Protein AF-A0A1A8TQV2-F1 (afdb_monomer)

Mean predicted aligned error: 9.84 Å

Organism: NCBI:txid1792290

Sequence (62 aa):
MAIKKITAEQAKKLKSKTNWQEVDEITDEEIERAAKDDPDSALPTNEELDEFKPVKNKKEEK

Radius of gyration: 18.9 Å; Cα contacts (8 Å, |Δi|>4): 7; chains: 1; bounding box: 52×27×36 Å

pLDDT: mean 85.02, std 11.48, range [41.0, 96.31]

Foldseek 3Di:
DDDDDDDPVVVVVVPPPDDVVVVVPDDPVNVVVVLVPDPPRDDDDPVRVVVDDDDDDPPPDD

Solvent-accessible surface area (backbone atoms only — not comparable to full-atom values): 4362 Å² total; per-residue (Å²): 140,81,91,79,90,77,53,73,70,57,53,59,72,60,55,88,70,74,63,62,67,62,62,72,68,59,48,72,72,56,52,54,48,56,45,69,72,37,90,86,49,83,77,76,50,72,73,59,54,72,68,64,71,83,80,79,74,93,80,80,82,129

Secondary structure (DSSP, 8-state):
-------HHHHHHHTT---HHHHHH--HHHHHHHHHH-TT--PPPHHHHHHPPPPPPS----

Structure (mmCIF, N/CA/C/O backbone):
data_AF-A0A1A8TQV2-F1
#
_entry.id   AF-A0A1A8TQV2-F1
#
loop_
_atom_site.group_PDB
_atom_site.id
_atom_site.type_symbol
_atom_site.label_atom_id
_atom_site.label_alt_id
_atom_site.label_comp_id
_atom_site.label_asym_id
_atom_site.label_entity_id
_atom_site.label_seq_id
_atom_site.pdbx_PDB_ins_code
_atom_site.Cartn_x
_atom_site.Cartn_y
_atom_site.Cartn_z
_atom_site.occupancy
_atom_site.B_iso_or_equiv
_atom_site.auth_seq_id
_atom_site.auth_comp_id
_atom_site.auth_asym_id
_atom_site.auth_atom_id
_atom_site.pdbx_PDB_model_num
ATOM 1 N N . MET A 1 1 ? -20.729 9.687 -4.562 1.00 49.72 1 MET A N 1
ATOM 2 C CA . MET A 1 1 ? -20.179 9.429 -3.211 1.00 49.72 1 MET A CA 1
ATOM 3 C C . MET A 1 1 ? -21.205 9.830 -2.159 1.00 49.72 1 MET A C 1
ATOM 5 O O . MET A 1 1 ? -21.790 10.897 -2.289 1.00 49.72 1 MET A O 1
ATOM 9 N N . ALA A 1 2 ? -21.457 8.987 -1.153 1.00 69.56 2 ALA A N 1
ATOM 10 C CA . ALA A 1 2 ? -22.381 9.279 -0.054 1.00 69.56 2 ALA A CA 1
ATOM 11 C C . ALA A 1 2 ? -21.591 9.441 1.254 1.00 69.56 2 ALA A C 1
ATOM 13 O O . ALA A 1 2 ? -20.884 8.523 1.664 1.00 69.56 2 ALA A O 1
ATOM 14 N N . ILE A 1 3 ? -21.698 10.601 1.906 1.00 77.88 3 ILE A N 1
ATOM 15 C CA . ILE A 1 3 ? -20.996 10.881 3.167 1.00 77.88 3 ILE A CA 1
ATOM 16 C C . ILE A 1 3 ? -21.769 10.220 4.320 1.00 77.88 3 ILE A C 1
ATOM 18 O O . ILE A 1 3 ? -22.902 10.604 4.609 1.00 77.88 3 ILE A O 1
ATOM 22 N N . LYS A 1 4 ? -21.164 9.233 4.998 1.00 85.81 4 LYS A N 1
ATOM 23 C CA . LYS A 1 4 ? -21.715 8.604 6.215 1.00 85.81 4 LYS A CA 1
ATOM 24 C C . LYS A 1 4 ? -21.139 9.259 7.474 1.00 85.81 4 LYS A C 1
ATOM 26 O O . LYS A 1 4 ? -19.926 9.379 7.610 1.00 85.81 4 LYS A O 1
ATOM 31 N N . LYS A 1 5 ? -22.007 9.633 8.420 1.00 89.12 5 LYS A N 1
ATOM 32 C CA . LYS A 1 5 ? -21.608 10.123 9.751 1.00 89.12 5 LYS A CA 1
ATOM 33 C C . LYS A 1 5 ? -21.442 8.940 10.710 1.00 89.12 5 LYS A C 1
ATOM 35 O O . LYS A 1 5 ? -22.351 8.122 10.818 1.00 89.12 5 LYS A O 1
ATOM 40 N N . ILE A 1 6 ? -20.310 8.871 11.409 1.00 91.25 6 ILE A N 1
ATOM 41 C CA . ILE A 1 6 ? -20.010 7.863 12.440 1.00 91.25 6 ILE A CA 1
ATOM 42 C C . ILE A 1 6 ? -19.559 8.550 13.732 1.00 91.25 6 ILE A C 1
ATOM 44 O O . ILE A 1 6 ? -19.059 9.675 13.695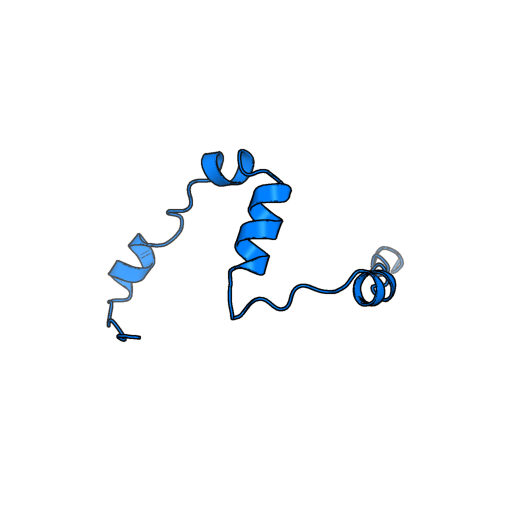 1.00 91.25 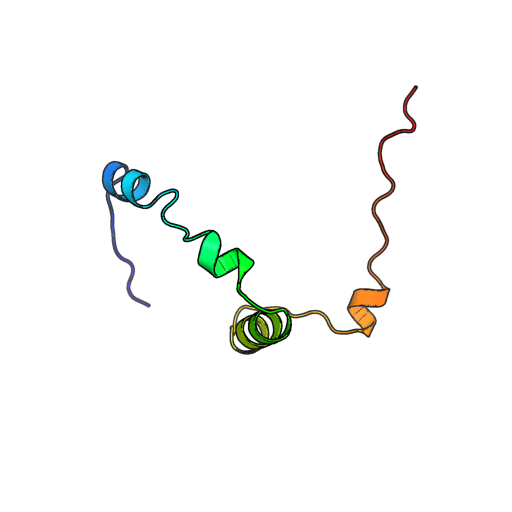6 ILE A O 1
ATOM 48 N N . THR A 1 7 ? -19.727 7.890 14.877 1.00 91.56 7 THR A N 1
ATOM 49 C CA . THR A 1 7 ? -19.254 8.412 16.170 1.00 91.56 7 THR A CA 1
ATOM 50 C C . THR A 1 7 ? -17.766 8.121 16.387 1.00 91.56 7 THR A C 1
ATOM 52 O O . THR A 1 7 ? -17.201 7.196 15.799 1.00 91.56 7 THR A O 1
ATOM 55 N N . ALA A 1 8 ? -17.116 8.873 17.283 1.00 86.81 8 ALA A N 1
ATOM 56 C CA . ALA A 1 8 ? -15.707 8.651 17.628 1.00 86.81 8 ALA A CA 1
ATOM 57 C C . ALA A 1 8 ? -15.451 7.236 18.185 1.00 86.81 8 ALA A C 1
ATOM 59 O O . ALA A 1 8 ? -14.421 6.626 17.902 1.00 86.81 8 ALA A O 1
ATOM 60 N N . GLU A 1 9 ? -16.397 6.683 18.946 1.00 87.88 9 GLU A N 1
ATOM 61 C CA . GLU A 1 9 ? -16.309 5.316 19.470 1.00 87.88 9 GLU A CA 1
ATOM 62 C C . GLU A 1 9 ? -16.409 4.258 18.367 1.00 87.88 9 GLU A C 1
ATOM 64 O O . GLU A 1 9 ? -15.687 3.262 18.395 1.00 87.88 9 GLU A O 1
ATOM 69 N N . GLN A 1 10 ? -17.266 4.483 17.367 1.00 86.75 10 GLN A N 1
ATOM 70 C CA . GLN A 1 10 ? -17.364 3.613 16.195 1.00 86.75 10 GLN A CA 1
ATOM 71 C C . GLN A 1 10 ? -16.0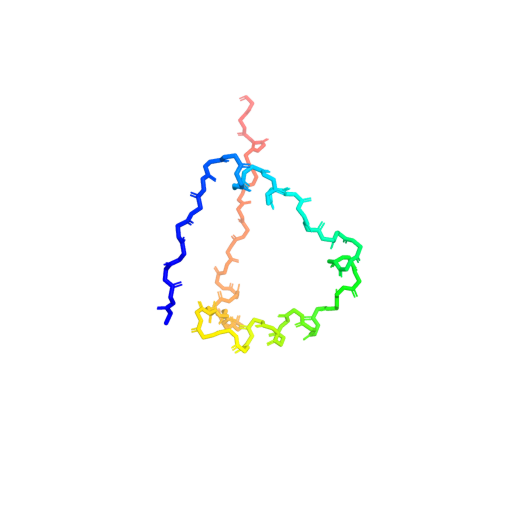81 3.665 15.362 1.00 86.75 10 GLN A C 1
ATOM 73 O O . GLN A 1 10 ? -15.569 2.616 14.981 1.00 86.75 10 GLN A O 1
ATOM 78 N N . ALA A 1 11 ? -15.510 4.855 15.152 1.00 86.19 11 ALA A N 1
ATOM 79 C CA . ALA A 1 11 ? -14.243 5.017 14.440 1.00 86.19 11 ALA A CA 1
ATOM 80 C C . ALA A 1 11 ? -13.085 4.287 15.143 1.00 86.19 11 ALA A C 1
ATOM 82 O O . ALA A 1 11 ? -12.305 3.594 14.493 1.00 86.19 11 ALA A O 1
ATOM 83 N N . LYS A 1 12 ? -13.013 4.353 16.482 1.00 84.50 12 LYS A N 1
ATOM 84 C CA . LYS A 1 12 ? -12.014 3.602 17.264 1.00 84.50 12 LYS A CA 1
ATOM 85 C C . LYS A 1 12 ? -12.114 2.093 17.041 1.00 84.50 12 LYS A C 1
ATOM 87 O O . LYS A 1 12 ? -11.086 1.441 16.919 1.00 84.50 12 LYS A O 1
ATOM 92 N N . LYS A 1 13 ? -13.332 1.548 16.946 1.00 85.56 13 LYS A N 1
ATOM 93 C CA . LYS A 1 13 ? -13.558 0.117 16.673 1.00 85.56 13 LYS A CA 1
ATOM 94 C C . LYS A 1 13 ? -13.171 -0.300 15.255 1.00 85.56 13 LYS A C 1
ATOM 96 O O . LYS A 1 13 ? -13.021 -1.490 15.017 1.00 85.56 13 LYS A O 1
ATOM 101 N N . LEU A 1 14 ? -13.057 0.640 14.316 1.00 83.19 14 LEU A N 1
ATOM 102 C CA . LEU A 1 14 ? -12.608 0.381 12.944 1.00 83.19 14 LEU A CA 1
ATOM 103 C C . LEU A 1 14 ?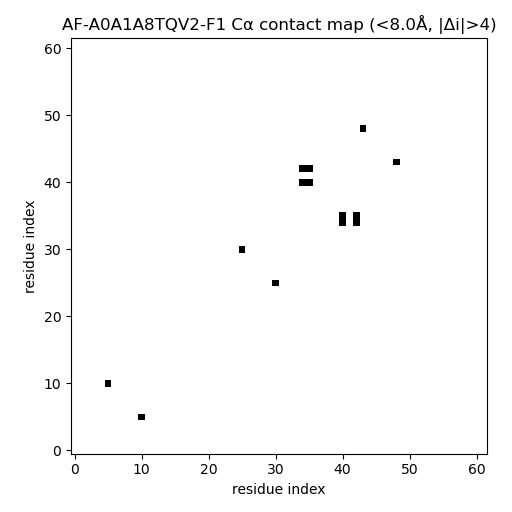 -11.082 0.407 12.805 1.00 83.19 14 LEU A C 1
ATOM 105 O O . LEU A 1 14 ? -10.557 -0.051 11.794 1.00 83.19 14 LEU A O 1
ATOM 109 N N . LYS A 1 15 ? -10.370 0.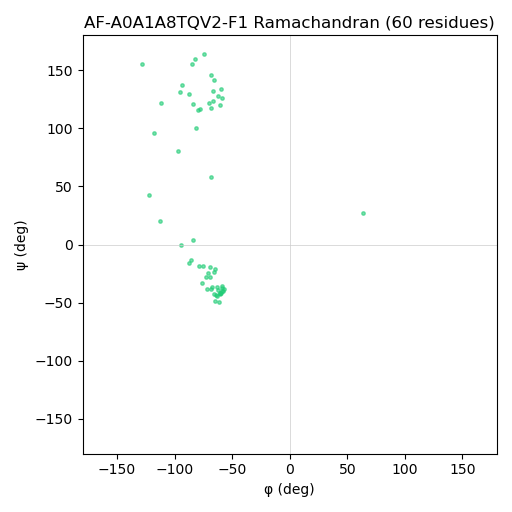917 13.813 1.00 81.94 15 LYS A N 1
ATOM 110 C CA . LYS A 1 15 ? -8.910 0.949 13.819 1.00 81.94 15 LYS A CA 1
ATOM 111 C C . LYS A 1 15 ? -8.350 -0.478 13.862 1.00 81.94 15 LYS A C 1
ATOM 113 O O . LYS A 1 15 ? -8.886 -1.328 14.567 1.00 81.94 15 LYS A O 1
ATOM 118 N N . SER A 1 16 ? -7.255 -0.712 13.139 1.00 83.12 16 SER A N 1
ATOM 119 C CA . SER A 1 16 ? -6.478 -1.962 13.194 1.00 83.12 16 SER A CA 1
ATOM 120 C C . SER A 1 16 ? -7.223 -3.221 12.729 1.00 83.12 16 SER A C 1
ATOM 122 O O . SER A 1 16 ? -6.891 -4.319 13.158 1.00 83.12 16 SER A O 1
ATOM 124 N N . LYS A 1 17 ? -8.210 -3.077 11.837 1.00 87.00 17 LYS A N 1
ATOM 125 C CA . LYS A 1 17 ? -8.890 -4.209 11.183 1.00 87.00 17 LYS A CA 1
ATOM 126 C C . LYS A 1 17 ? -8.164 -4.754 9.947 1.00 87.00 17 LYS A C 1
ATOM 128 O O . LYS A 1 17 ? -8.709 -5.619 9.272 1.00 87.00 17 LYS A O 1
ATOM 133 N N . THR A 1 18 ? -6.986 -4.226 9.627 1.00 88.88 18 THR A N 1
ATOM 134 C CA . THR A 1 18 ? -6.182 -4.679 8.488 1.00 88.88 18 THR A CA 1
ATOM 135 C C . THR A 1 18 ? -5.772 -6.135 8.685 1.00 88.88 18 THR A C 1
ATOM 137 O O . THR A 1 18 ? -5.216 -6.475 9.731 1.00 88.88 18 THR A O 1
ATOM 140 N N . ASN A 1 19 ? -6.038 -6.979 7.688 1.00 91.38 19 ASN A N 1
ATOM 141 C CA . ASN A 1 19 ? -5.521 -8.338 7.658 1.00 91.38 19 ASN A CA 1
ATOM 142 C C . ASN A 1 19 ? -4.080 -8.311 7.129 1.00 91.38 19 ASN A C 1
ATOM 144 O O . ASN A 1 19 ? -3.860 -8.182 5.932 1.00 91.38 19 ASN A O 1
ATOM 148 N N . TRP A 1 20 ? -3.100 -8.390 8.028 1.00 92.38 20 TRP A N 1
ATOM 149 C CA . TRP A 1 20 ? -1.683 -8.341 7.652 1.00 92.38 20 TRP A CA 1
ATOM 150 C C . TRP A 1 20 ? -1.216 -9.577 6.889 1.00 92.38 20 TRP A C 1
ATOM 152 O O . TRP A 1 20 ? -0.330 -9.453 6.058 1.00 92.38 20 TRP A O 1
ATOM 162 N N . GLN A 1 21 ? -1.843 -10.735 7.114 1.00 93.94 21 GLN A N 1
ATOM 163 C CA . GLN A 1 21 ? -1.511 -11.941 6.361 1.00 93.94 21 GLN A CA 1
ATOM 164 C C . GLN A 1 21 ? -1.850 -11.766 4.876 1.00 93.94 21 GLN A C 1
ATOM 166 O O . GLN A 1 21 ? -1.037 -12.097 4.026 1.00 93.94 21 GLN A O 1
ATOM 171 N N . GLU A 1 22 ? -3.018 -11.192 4.570 1.00 92.19 22 GLU A N 1
ATOM 172 C CA . GLU A 1 22 ? -3.375 -10.862 3.185 1.00 92.19 22 GLU A CA 1
ATOM 173 C C . GLU A 1 22 ? -2.373 -9.876 2.580 1.00 92.19 22 GLU A C 1
ATOM 175 O O . GLU A 1 22 ? -1.953 -10.065 1.450 1.00 92.19 22 GLU A O 1
ATOM 180 N N . VAL A 1 23 ? -1.951 -8.854 3.333 1.00 91.38 23 VAL A N 1
ATOM 181 C CA . VAL A 1 23 ? -0.961 -7.875 2.853 1.0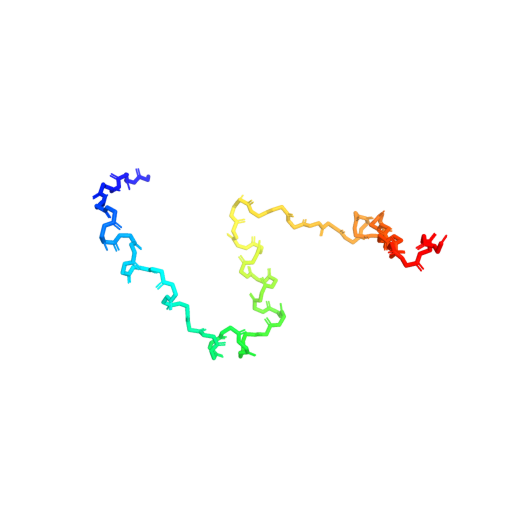0 91.38 23 VAL A CA 1
ATOM 182 C C . VAL A 1 23 ? 0.374 -8.537 2.506 1.00 91.38 23 VAL A C 1
ATOM 184 O O . VAL A 1 23 ? 0.957 -8.196 1.483 1.00 91.38 23 VAL A O 1
ATOM 187 N N . ASP A 1 24 ? 0.835 -9.479 3.328 1.00 94.19 24 ASP A N 1
ATOM 188 C CA . ASP A 1 24 ? 2.098 -10.193 3.109 1.00 94.19 24 ASP A CA 1
ATOM 189 C C . ASP A 1 24 ? 2.036 -11.176 1.922 1.00 94.19 24 ASP A C 1
ATO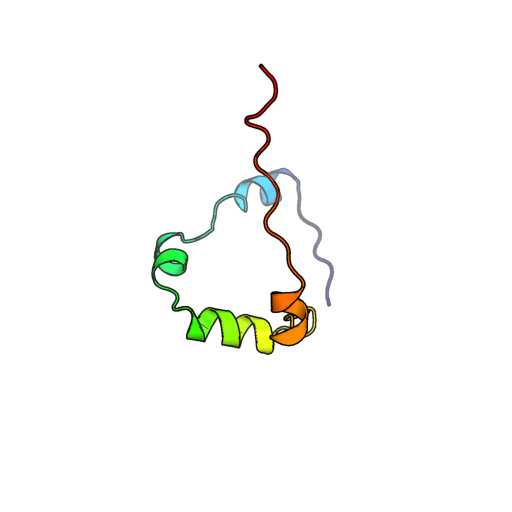M 191 O O . ASP A 1 24 ? 3.068 -11.507 1.342 1.00 94.19 24 ASP A O 1
ATOM 195 N N . GLU A 1 25 ? 0.842 -11.660 1.566 1.00 96.31 25 GLU A N 1
ATOM 196 C CA . GLU A 1 25 ? 0.624 -12.605 0.462 1.00 96.31 25 GLU A CA 1
ATOM 197 C C . GLU A 1 25 ? 0.425 -11.914 -0.901 1.00 96.31 25 GLU A C 1
ATOM 199 O O . GLU A 1 25 ? 0.536 -12.577 -1.935 1.00 96.31 25 GLU A O 1
ATOM 204 N N . ILE A 1 26 ? 0.148 -10.604 -0.925 1.00 95.06 26 ILE A N 1
ATOM 205 C CA . ILE A 1 26 ? -0.049 -9.842 -2.165 1.00 95.06 26 ILE A CA 1
ATOM 206 C C . ILE A 1 26 ? 1.262 -9.764 -2.959 1.00 95.06 26 ILE A C 1
ATOM 208 O O . ILE A 1 26 ? 2.315 -9.392 -2.442 1.00 95.06 26 ILE A O 1
ATOM 212 N N . THR A 1 27 ? 1.172 -10.050 -4.257 1.00 96.06 27 THR A N 1
ATOM 213 C CA . THR A 1 27 ? 2.309 -9.970 -5.181 1.00 96.06 27 THR A CA 1
ATOM 214 C C . THR A 1 27 ? 2.527 -8.560 -5.731 1.00 96.06 27 THR A C 1
ATOM 216 O O . THR A 1 27 ? 1.588 -7.776 -5.871 1.00 96.06 27 THR A O 1
ATOM 219 N N . ASP A 1 28 ? 3.759 -8.248 -6.139 1.00 93.62 28 ASP A N 1
ATOM 220 C CA . ASP A 1 28 ? 4.091 -6.955 -6.759 1.00 93.62 28 ASP A CA 1
ATOM 221 C C . ASP A 1 28 ? 3.237 -6.668 -8.011 1.00 93.62 28 ASP A C 1
ATOM 223 O O . ASP A 1 28 ? 2.767 -5.548 -8.207 1.00 93.62 28 ASP A O 1
ATOM 227 N N . GLU A 1 29 ? 2.952 -7.690 -8.827 1.00 93.25 29 GLU A N 1
ATOM 228 C CA . GLU A 1 29 ? 2.093 -7.559 -10.014 1.00 93.25 29 GLU A CA 1
ATOM 229 C C . GLU A 1 29 ? 0.651 -7.163 -9.658 1.00 93.25 29 GLU A C 1
ATOM 231 O O . GLU A 1 29 ? -0.005 -6.412 -10.390 1.00 93.25 29 GLU A O 1
ATOM 236 N N . GLU A 1 30 ? 0.136 -7.676 -8.541 1.00 93.25 30 GLU A N 1
ATOM 237 C CA . GLU A 1 30 ? -1.184 -7.320 -8.026 1.00 93.25 30 GLU A CA 1
ATOM 238 C C . GLU A 1 30 ? -1.195 -5.901 -7.454 1.00 93.25 30 GLU A C 1
ATOM 240 O O . GLU A 1 30 ? -2.157 -5.169 -7.698 1.00 93.25 30 GLU A O 1
ATOM 245 N N . ILE A 1 31 ? -0.118 -5.477 -6.780 1.00 91.75 31 ILE A N 1
ATOM 246 C CA . ILE A 1 31 ? 0.049 -4.100 -6.288 1.00 91.75 31 ILE A CA 1
ATOM 247 C C . ILE A 1 31 ? 0.043 -3.121 -7.457 1.00 91.75 31 ILE A C 1
ATOM 249 O O . ILE A 1 31 ? -0.713 -2.148 -7.446 1.00 91.75 31 ILE A O 1
ATOM 253 N N . GLU A 1 32 ? 0.842 -3.386 -8.491 1.00 90.81 32 GLU A N 1
ATOM 254 C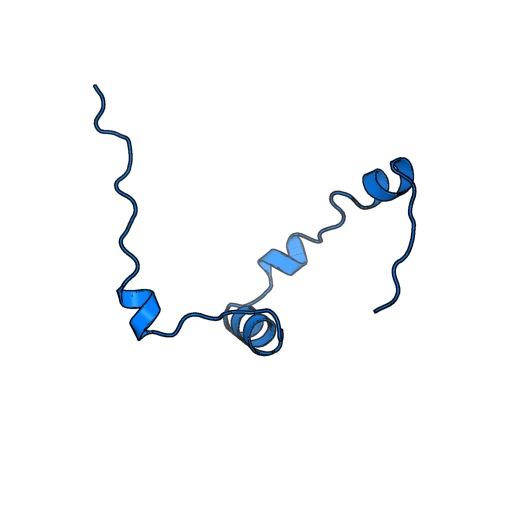 CA . GLU A 1 32 ? 0.893 -2.533 -9.675 1.00 90.81 32 GLU A CA 1
ATOM 255 C C . GLU A 1 32 ? -0.462 -2.429 -10.368 1.00 90.81 32 GLU A C 1
ATOM 257 O O . GLU A 1 32 ? -0.850 -1.349 -10.810 1.00 90.81 32 GLU A O 1
ATOM 262 N N . ARG A 1 33 ? -1.188 -3.545 -10.485 1.00 92.31 33 ARG A N 1
ATOM 263 C CA . ARG A 1 33 ? -2.513 -3.557 -11.109 1.00 92.31 33 ARG A CA 1
ATOM 264 C C . ARG A 1 33 ? -3.512 -2.743 -10.299 1.00 92.31 33 ARG A C 1
ATOM 266 O O . ARG A 1 33 ? -4.172 -1.878 -10.864 1.00 92.31 33 ARG A O 1
ATOM 273 N N . ALA A 1 34 ? -3.567 -2.966 -8.987 1.00 91.19 34 ALA A N 1
ATOM 274 C CA . ALA A 1 34 ? -4.439 -2.213 -8.095 1.00 91.19 34 ALA A CA 1
ATOM 275 C C . ALA A 1 34 ? -4.143 -0.707 -8.157 1.00 91.19 34 ALA A C 1
ATOM 277 O O . ALA A 1 34 ? -5.066 0.102 -8.199 1.00 91.19 34 ALA A O 1
ATOM 278 N N . ALA A 1 35 ? -2.864 -0.332 -8.229 1.00 91.12 35 ALA A N 1
ATOM 279 C CA . ALA A 1 35 ? -2.456 1.059 -8.350 1.00 91.12 35 ALA A CA 1
ATOM 280 C C . ALA A 1 35 ? -2.728 1.664 -9.741 1.00 91.12 35 ALA A C 1
ATOM 282 O O . ALA A 1 35 ? -2.907 2.873 -9.826 1.00 91.12 35 ALA A O 1
ATOM 283 N N . LYS A 1 36 ? -2.754 0.872 -10.824 1.00 90.19 36 LYS A N 1
ATOM 284 C CA . LYS A 1 36 ? -3.117 1.340 -12.182 1.00 90.19 36 LYS A CA 1
ATOM 285 C C . LYS A 1 36 ? -4.623 1.543 -12.338 1.00 90.19 36 LYS A C 1
ATOM 287 O O . LYS A 1 36 ? -5.042 2.423 -13.086 1.00 90.19 36 LYS A O 1
ATOM 292 N N . ASP A 1 37 ? -5.417 0.728 -11.651 1.00 92.19 37 ASP A N 1
ATOM 293 C CA . ASP A 1 37 ? -6.880 0.775 -11.711 1.00 92.19 37 ASP A CA 1
ATOM 294 C C . ASP A 1 37 ? -7.479 1.904 -10.846 1.00 92.19 37 ASP A C 1
ATOM 296 O O . ASP A 1 37 ? -8.633 2.291 -11.049 1.00 92.19 37 ASP A O 1
ATOM 300 N N . ASP A 1 38 ? -6.719 2.443 -9.886 1.00 90.12 38 ASP A N 1
ATOM 301 C CA . ASP A 1 38 ? -7.154 3.542 -9.020 1.00 90.12 38 ASP A CA 1
ATOM 302 C C . ASP A 1 38 ? -7.081 4.903 -9.750 1.00 90.12 38 ASP A C 1
ATOM 304 O O . ASP A 1 38 ? -5.989 5.350 -10.111 1.00 90.12 38 ASP A O 1
ATOM 308 N N . PRO A 1 39 ? -8.215 5.605 -9.958 1.00 88.00 39 PRO A N 1
ATOM 309 C CA . PRO A 1 39 ? -8.241 6.888 -10.664 1.00 88.00 39 PRO A CA 1
ATOM 310 C C . PRO A 1 39 ? -7.498 8.018 -9.939 1.00 88.00 39 PRO A C 1
ATOM 312 O O . PRO A 1 39 ? -7.143 9.003 -10.587 1.00 88.00 39 PRO A O 1
ATOM 315 N N . ASP A 1 40 ? -7.279 7.899 -8.626 1.00 90.62 40 ASP A N 1
ATOM 316 C CA . ASP A 1 40 ? -6.549 8.894 -7.831 1.00 90.62 40 ASP A CA 1
ATOM 317 C C . ASP A 1 40 ? -5.052 8.551 -7.696 1.00 90.62 40 ASP A C 1
ATOM 319 O O . ASP A 1 40 ? -4.285 9.291 -7.072 1.00 90.62 40 ASP A O 1
ATOM 323 N N . SER A 1 41 ? -4.614 7.440 -8.289 1.00 88.69 41 SER A N 1
ATOM 324 C CA . SER A 1 41 ? -3.229 6.994 -8.231 1.00 88.69 41 SER A CA 1
ATOM 325 C C . SER A 1 41 ? -2.375 7.685 -9.294 1.00 88.69 41 SER A C 1
ATOM 327 O O . SER A 1 41 ? -2.602 7.570 -10.498 1.00 88.69 41 SER A O 1
ATOM 329 N N . ALA A 1 42 ? -1.346 8.398 -8.838 1.00 85.75 42 ALA A N 1
ATOM 330 C CA . ALA A 1 42 ? -0.308 8.971 -9.688 1.00 85.75 42 ALA A CA 1
ATOM 331 C C . ALA A 1 42 ? 0.902 8.031 -9.704 1.00 85.75 42 ALA A C 1
ATOM 333 O O . ALA A 1 42 ? 1.865 8.225 -8.958 1.00 85.75 42 ALA A O 1
ATOM 334 N N . LEU A 1 43 ? 0.827 6.978 -10.519 1.00 85.88 43 L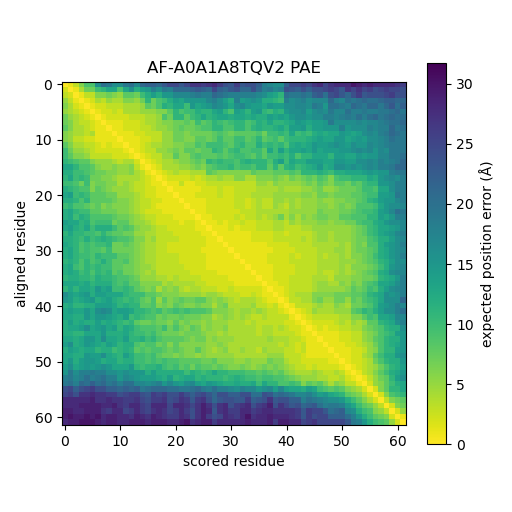EU A N 1
ATOM 335 C CA . LEU A 1 43 ? 1.953 6.069 -10.705 1.00 85.88 43 LEU A CA 1
ATOM 336 C C . LEU A 1 43 ? 3.077 6.770 -11.478 1.00 85.88 43 LEU A C 1
ATOM 338 O O . LEU A 1 43 ? 2.834 7.212 -12.604 1.00 85.88 43 LEU A O 1
ATOM 342 N N . PRO A 1 44 ? 4.292 6.864 -10.910 1.00 87.62 44 PRO A N 1
ATOM 343 C CA . PRO A 1 44 ? 5.411 7.483 -11.596 1.00 87.62 44 PRO A CA 1
ATOM 344 C C . PRO A 1 44 ? 5.847 6.625 -12.783 1.00 87.62 44 PRO A C 1
ATOM 346 O O . PRO A 1 44 ? 5.813 5.392 -12.749 1.00 87.62 44 PRO A O 1
ATOM 349 N N . THR A 1 45 ? 6.287 7.293 -13.836 1.00 88.38 45 THR A N 1
ATOM 350 C CA . THR A 1 45 ? 6.954 6.662 -14.973 1.00 88.38 45 THR A CA 1
ATOM 351 C C . THR A 1 45 ? 8.381 6.248 -14.612 1.00 88.38 45 THR A C 1
ATOM 353 O O . THR A 1 45 ? 8.960 6.728 -13.639 1.00 88.38 45 THR A O 1
ATOM 356 N N . ASN A 1 46 ? 8.988 5.378 -15.425 1.00 88.75 46 ASN A N 1
ATOM 357 C CA . ASN A 1 46 ? 10.390 4.989 -15.236 1.00 88.75 46 ASN A CA 1
ATOM 358 C C . ASN A 1 46 ? 11.340 6.198 -15.294 1.00 88.75 46 ASN A C 1
ATOM 360 O O . ASN A 1 46 ? 12.283 6.267 -14.516 1.00 88.75 46 ASN A O 1
ATOM 364 N N . GLU A 1 47 ? 11.059 7.165 -16.174 1.00 90.19 47 GLU A N 1
ATOM 365 C CA . GLU A 1 47 ? 11.848 8.397 -16.297 1.00 90.19 47 GLU A CA 1
ATOM 366 C C . GLU A 1 47 ? 11.776 9.229 -15.009 1.00 90.19 47 GLU A C 1
ATOM 368 O O . GLU A 1 47 ? 12.801 9.676 -14.504 1.00 90.19 47 GLU A O 1
ATOM 373 N N . GLU A 1 48 ? 10.582 9.370 -14.427 1.00 89.38 48 GLU A N 1
ATOM 374 C CA . GLU A 1 48 ? 10.392 10.070 -13.151 1.00 89.38 48 GLU A CA 1
ATOM 375 C C . GLU A 1 48 ? 11.033 9.318 -11.981 1.00 89.38 48 GLU A C 1
ATOM 377 O O . GLU A 1 48 ? 11.576 9.950 -11.077 1.00 89.38 48 GLU A O 1
ATOM 382 N N . LEU A 1 49 ? 11.002 7.980 -11.989 1.00 88.94 49 LEU A N 1
ATOM 383 C CA . LEU A 1 49 ? 11.652 7.146 -10.974 1.00 88.94 49 LEU A CA 1
ATOM 384 C C . LEU A 1 49 ? 13.174 7.338 -10.958 1.00 88.94 49 LEU A C 1
ATOM 386 O O . LEU A 1 49 ? 13.759 7.423 -9.877 1.00 88.94 49 LEU A O 1
ATOM 390 N N . ASP A 1 50 ? 13.803 7.473 -12.125 1.00 89.62 50 ASP A N 1
ATOM 391 C CA . ASP A 1 50 ? 15.247 7.710 -12.250 1.00 89.62 50 ASP A CA 1
ATOM 392 C C . ASP A 1 50 ? 15.679 9.075 -11.677 1.00 89.62 50 ASP A C 1
ATOM 394 O O . ASP A 1 50 ? 16.831 9.259 -11.268 1.00 89.62 50 ASP A O 1
ATOM 398 N N . GLU A 1 51 ? 14.759 10.041 -11.592 1.00 92.00 51 GLU A N 1
ATOM 399 C CA . GLU A 1 51 ? 15.018 11.343 -10.974 1.00 92.00 51 GLU A CA 1
ATOM 400 C C . GLU A 1 51 ? 15.045 11.289 -9.435 1.00 92.00 51 GLU A C 1
ATOM 402 O O . GLU A 1 51 ? 15.616 12.188 -8.795 1.00 92.00 51 GLU A O 1
ATOM 407 N N . PHE A 1 52 ? 14.481 10.242 -8.813 1.00 89.50 52 PHE A N 1
ATOM 408 C CA . PHE A 1 52 ? 14.483 10.102 -7.357 1.00 89.50 52 PHE A CA 1
ATOM 409 C C . PHE A 1 52 ? 15.899 9.848 -6.840 1.00 89.50 52 PHE A C 1
ATOM 411 O O . PHE A 1 52 ? 16.537 8.829 -7.096 1.00 89.50 52 PHE A O 1
ATOM 418 N N . LYS A 1 53 ? 16.392 10.780 -6.022 1.00 86.00 53 LYS A N 1
ATOM 419 C CA . LYS A 1 53 ? 17.700 10.658 -5.371 1.00 86.00 53 LYS A CA 1
ATOM 420 C C . LYS A 1 53 ? 17.543 10.050 -3.980 1.00 86.00 53 LYS A C 1
ATOM 422 O O . LYS A 1 53 ? 16.671 10.486 -3.225 1.00 86.00 53 LYS A O 1
ATOM 427 N N . PRO A 1 54 ? 18.418 9.109 -3.585 1.00 83.06 54 PRO A N 1
ATOM 428 C CA . PRO A 1 54 ? 18.404 8.573 -2.235 1.00 83.06 54 PRO A CA 1
ATOM 429 C C . PRO A 1 54 ? 18.638 9.699 -1.227 1.00 83.06 54 PRO A C 1
ATOM 431 O O . PRO A 1 54 ? 19.541 10.530 -1.378 1.00 83.06 54 PRO A O 1
ATOM 434 N N . VAL A 1 55 ? 17.825 9.723 -0.173 1.00 83.38 55 VAL A N 1
ATOM 435 C CA . VAL A 1 55 ? 18.006 10.679 0.918 1.00 83.38 55 VAL A CA 1
ATOM 436 C C . VAL A 1 55 ? 19.314 10.339 1.630 1.00 83.38 55 VAL A C 1
ATOM 438 O O . VAL A 1 55 ? 19.513 9.213 2.086 1.00 83.38 55 VAL A O 1
ATOM 441 N N . LYS A 1 56 ? 20.232 11.308 1.728 1.00 79.94 56 LYS A N 1
ATOM 442 C CA . LYS A 1 56 ? 21.471 11.130 2.494 1.00 79.94 56 LYS A CA 1
ATOM 443 C C . LYS A 1 56 ? 21.110 10.860 3.957 1.00 79.94 56 LYS A C 1
ATOM 445 O O . LYS A 1 56 ? 20.465 11.683 4.604 1.00 79.94 56 LYS A O 1
ATOM 450 N N . ASN A 1 57 ? 21.519 9.705 4.476 1.00 71.56 57 ASN A N 1
ATOM 451 C CA . ASN A 1 57 ? 21.291 9.335 5.869 1.00 71.56 57 ASN A CA 1
ATOM 452 C C . ASN A 1 57 ? 21.935 10.370 6.810 1.00 71.56 57 ASN A C 1
ATOM 454 O O . ASN A 1 57 ? 23.136 10.614 6.727 1.00 71.56 57 ASN A O 1
ATOM 458 N N . LYS A 1 58 ? 21.158 10.932 7.748 1.00 62.16 58 LYS A N 1
ATOM 459 C CA . LYS A 1 58 ? 21.628 11.794 8.855 1.00 62.16 58 LYS A CA 1
ATOM 460 C C . LYS A 1 58 ? 22.456 11.005 9.893 1.00 62.16 58 LYS A C 1
ATOM 462 O O . LYS A 1 58 ? 22.083 10.923 11.058 1.00 62.16 58 LYS A O 1
ATOM 467 N N . LYS A 1 59 ? 23.552 10.360 9.487 1.00 58.75 59 LYS A N 1
ATOM 468 C CA . LYS A 1 59 ? 24.520 9.719 10.402 1.00 58.75 59 LYS A CA 1
ATOM 469 C C . LYS A 1 59 ? 25.893 10.408 10.405 1.00 58.75 59 LYS A C 1
ATOM 471 O O . LYS A 1 59 ? 26.865 9.813 10.852 1.00 58.75 59 LYS A O 1
ATOM 476 N N . GLU A 1 60 ? 25.962 11.662 9.960 1.00 58.09 60 GLU A N 1
ATOM 477 C CA . GLU A 1 60 ? 27.185 12.483 9.972 1.00 58.09 60 GLU A CA 1
ATOM 478 C C . GLU A 1 60 ? 27.014 13.796 10.757 1.00 58.09 60 GLU A C 1
ATOM 480 O O . GLU A 1 60 ? 27.475 14.847 10.333 1.00 58.09 60 GLU A O 1
ATOM 485 N N . GLU A 1 61 ? 26.369 13.754 11.922 1.00 54.53 61 GLU A N 1
ATOM 486 C CA . GLU A 1 61 ? 26.569 14.786 12.949 1.00 54.53 61 GLU A CA 1
ATOM 487 C C . GLU A 1 61 ? 27.150 14.081 14.182 1.00 54.53 61 GLU A C 1
ATOM 489 O O . GLU A 1 61 ? 26.438 13.413 14.934 1.00 54.53 61 GLU A O 1
ATOM 494 N N . LYS A 1 62 ? 28.483 14.131 14.290 1.00 41.00 62 LYS A N 1
ATOM 495 C CA . LYS A 1 62 ? 29.260 13.809 15.492 1.00 41.00 62 LYS A CA 1
ATOM 496 C C . LYS A 1 62 ? 29.600 15.105 16.210 1.00 41.00 62 LYS A C 1
ATOM 498 O O . LYS A 1 62 ? 29.925 16.077 15.494 1.00 41.00 62 LYS A O 1
#